Protein AF-A0A0H5P1B0-F1 (afdb_monomer_lite)

Organism: Nocardia farcinica (NCBI:txid37329)

Secondary structure (DSSP, 8-state):
---TT------SSTTSPEEEEEEEETTEEEEEEEEHHHHHHHHHH--S-EEEE---GGGSPPPTT-------

Foldseek 3Di:
DDDPPDDPLAAPCNPADWWWKFFQDPNDTDIDIHGPVVVVVCVVPDPGDMDTDPDPSVVDDRGNDPPPPPDD

Radius of gyration: 13.93 Å; chains: 1; bounding box: 32×28×43 Å

Structure (mmCIF, N/CA/C/O backbone):
data_AF-A0A0H5P1B0-F1
#
_entry.id   AF-A0A0H5P1B0-F1
#
loop_
_atom_site.group_PDB
_atom_site.id
_atom_site.type_symbol
_atom_site.label_atom_id
_atom_site.label_alt_id
_atom_site.label_comp_id
_atom_site.label_asym_id
_atom_site.label_entity_id
_atom_site.label_seq_id
_atom_site.pdbx_PDB_ins_code
_atom_site.Cartn_x
_atom_site.Cartn_y
_atom_site.Cartn_z
_atom_site.occupancy
_atom_site.B_iso_or_equiv
_atom_site.auth_seq_id
_atom_site.auth_comp_id
_atom_site.auth_asym_id
_atom_site.auth_atom_id
_atom_site.pdbx_PDB_model_num
ATOM 1 N N . MET A 1 1 ? 1.966 8.682 -30.837 1.00 36.31 1 MET A N 1
ATOM 2 C CA . MET A 1 1 ? 2.521 10.045 -30.958 1.00 36.31 1 MET A CA 1
ATOM 3 C C . MET A 1 1 ? 2.719 10.561 -29.541 1.00 36.31 1 MET A C 1
ATOM 5 O O . MET A 1 1 ? 1.731 10.825 -28.877 1.00 36.31 1 MET A O 1
ATOM 9 N N . VAL A 1 2 ? 3.954 10.540 -29.033 1.00 46.09 2 VAL A N 1
ATOM 10 C CA . VAL A 1 2 ? 4.302 10.991 -27.672 1.00 46.09 2 VAL A CA 1
ATOM 11 C C . VAL A 1 2 ? 4.839 12.415 -27.792 1.00 46.09 2 VAL A C 1
ATOM 13 O O . VAL A 1 2 ? 5.699 12.662 -28.636 1.00 46.09 2 VAL A O 1
ATOM 16 N N . MET A 1 3 ? 4.299 13.347 -27.007 1.00 42.50 3 MET A N 1
ATOM 17 C CA . MET A 1 3 ? 4.743 14.742 -26.990 1.00 42.50 3 MET A CA 1
ATOM 18 C C . MET A 1 3 ? 6.125 14.845 -26.313 1.00 42.50 3 MET A C 1
ATOM 20 O O . MET A 1 3 ? 6.340 14.212 -25.276 1.00 42.50 3 MET A O 1
ATOM 24 N N . PRO A 1 4 ? 7.080 15.619 -26.859 1.00 36.06 4 PRO A N 1
ATOM 25 C CA . PRO A 1 4 ? 8.408 15.760 -26.273 1.00 36.06 4 PRO A CA 1
ATOM 26 C C . PRO A 1 4 ? 8.317 16.621 -25.006 1.00 36.06 4 PRO A C 1
ATOM 28 O O . PRO A 1 4 ? 8.167 17.836 -25.080 1.00 36.06 4 PRO A O 1
ATOM 31 N N . GLY A 1 5 ? 8.371 15.982 -23.837 1.00 45.66 5 GLY A N 1
ATOM 32 C CA . GLY A 1 5 ? 8.354 16.661 -22.534 1.00 45.66 5 GLY A CA 1
ATOM 33 C C . GLY A 1 5 ? 7.630 15.899 -21.424 1.00 45.66 5 GLY A C 1
ATOM 34 O O . GLY A 1 5 ? 7.847 16.180 -20.247 1.00 45.66 5 GLY A O 1
ATOM 35 N N . GLU A 1 6 ? 6.824 14.898 -21.771 1.00 44.28 6 GLU A N 1
ATOM 36 C CA . GLU A 1 6 ? 6.097 14.093 -20.795 1.00 44.28 6 GLU A CA 1
ATOM 37 C C . GLU A 1 6 ? 6.939 12.867 -20.430 1.00 44.28 6 GLU A C 1
ATOM 39 O O . GLU A 1 6 ? 7.015 11.886 -21.172 1.00 44.28 6 GLU A O 1
ATOM 44 N N . ARG A 1 7 ? 7.666 12.956 -19.307 1.00 52.12 7 ARG A N 1
ATOM 45 C CA . ARG A 1 7 ? 8.350 11.787 -18.740 1.00 52.12 7 ARG A CA 1
ATOM 46 C C . ARG A 1 7 ? 7.289 10.708 -18.514 1.00 52.12 7 ARG A C 1
ATOM 48 O O . ARG A 1 7 ? 6.251 11.041 -17.938 1.00 52.12 7 ARG A O 1
ATOM 55 N N . PRO A 1 8 ? 7.517 9.454 -18.951 1.00 51.75 8 PRO A N 1
ATOM 56 C CA . PRO A 1 8 ? 6.577 8.388 -18.674 1.00 51.75 8 PRO A CA 1
ATOM 57 C C . PRO A 1 8 ? 6.317 8.384 -17.177 1.00 51.75 8 PRO A C 1
ATOM 59 O O . PRO A 1 8 ? 7.228 8.489 -16.354 1.00 51.75 8 PRO A O 1
ATOM 62 N N 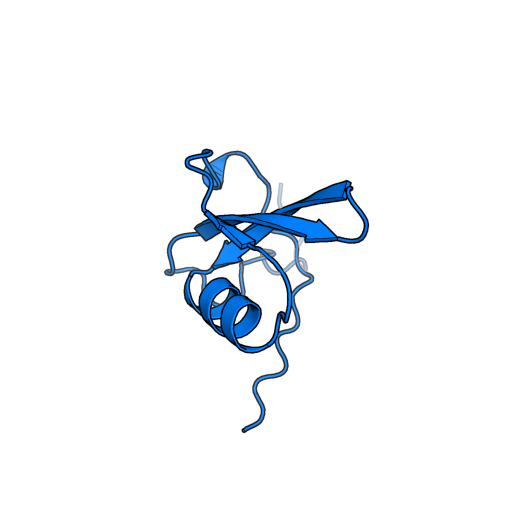. VAL A 1 9 ? 5.036 8.354 -16.860 1.00 54.91 9 VAL A N 1
ATOM 63 C CA . VAL A 1 9 ? 4.513 8.349 -15.513 1.00 54.91 9 VAL A CA 1
ATOM 64 C C . VAL A 1 9 ? 4.774 6.967 -14.919 1.00 54.91 9 VAL A C 1
ATOM 66 O O . VAL A 1 9 ? 3.910 6.097 -14.854 1.00 54.91 9 VAL A O 1
ATOM 69 N N . THR A 1 10 ? 6.034 6.696 -14.619 1.00 56.00 10 THR A N 1
ATOM 70 C CA . THR A 1 10 ? 6.471 5.416 -14.079 1.00 56.00 10 THR A CA 1
ATOM 71 C C . THR A 1 10 ? 6.363 5.448 -12.566 1.00 56.00 10 THR A C 1
ATOM 73 O O . THR A 1 10 ? 6.791 6.412 -11.933 1.00 56.00 10 THR A O 1
ATOM 76 N N . SER A 1 11 ? 5.797 4.371 -12.012 1.00 51.59 11 SER A N 1
ATOM 77 C CA . SER A 1 11 ? 5.840 4.048 -10.582 1.00 51.59 11 SER A CA 1
ATOM 78 C C . SER A 1 11 ? 7.235 4.338 -10.004 1.00 51.59 11 SER A C 1
ATOM 80 O O . SER A 1 11 ? 8.222 4.084 -10.708 1.00 51.59 11 SER A O 1
ATOM 82 N N . PRO A 1 12 ? 7.340 4.829 -8.751 1.00 59.69 12 PRO A N 1
ATOM 83 C CA . PRO A 1 12 ? 8.618 5.157 -8.113 1.00 59.69 12 PRO A CA 1
ATOM 84 C C . PRO A 1 12 ? 9.646 4.019 -8.180 1.00 59.69 12 PRO A C 1
ATOM 86 O O . PRO A 1 12 ? 10.846 4.270 -8.256 1.00 59.69 12 PRO A O 1
ATOM 89 N N . LEU A 1 13 ? 9.169 2.7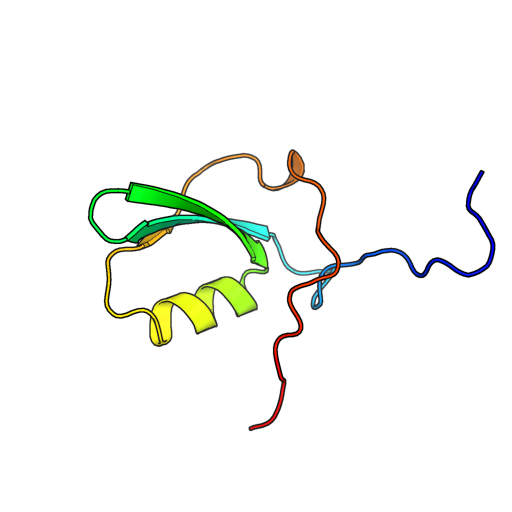69 -8.198 1.00 67.06 13 LEU A N 1
ATOM 90 C CA . LEU A 1 13 ? 9.974 1.560 -8.334 1.00 67.06 13 LEU A CA 1
ATOM 91 C C . LEU A 1 13 ? 9.426 0.727 -9.502 1.00 67.06 13 LEU A C 1
ATOM 93 O O . LEU A 1 13 ? 8.611 -0.176 -9.306 1.00 67.06 13 LEU A O 1
ATOM 97 N N . PRO A 1 14 ? 9.841 1.023 -10.747 1.00 65.06 14 PRO A N 1
ATOM 98 C CA . PRO A 1 14 ? 9.190 0.483 -11.937 1.00 65.06 14 PRO A CA 1
ATOM 99 C C . PRO A 1 14 ? 9.340 -1.036 -12.083 1.00 65.06 14 PRO A C 1
ATOM 101 O O . PRO A 1 14 ? 8.496 -1.650 -12.735 1.00 65.06 14 PRO A O 1
ATOM 104 N N . TYR A 1 15 ? 10.379 -1.617 -11.473 1.00 73.31 15 TYR A N 1
ATOM 105 C CA . TYR A 1 15 ? 10.706 -3.047 -11.512 1.00 73.31 15 TYR A CA 1
ATOM 106 C C . TYR A 1 15 ? 10.005 -3.873 -10.432 1.00 73.31 15 TYR A C 1
ATOM 108 O O . TYR A 1 15 ? 10.030 -5.102 -10.491 1.00 73.31 15 TYR A O 1
ATOM 116 N N . GLU A 1 16 ? 9.401 -3.226 -9.436 1.00 74.25 16 GLU A N 1
ATOM 117 C CA . GLU A 1 16 ? 8.636 -3.940 -8.425 1.00 74.25 16 GLU A CA 1
ATOM 118 C C . GLU A 1 16 ? 7.274 -4.360 -8.968 1.00 74.25 16 GLU A C 1
ATOM 120 O O . GLU A 1 16 ? 6.644 -3.673 -9.782 1.00 74.25 16 GLU A O 1
ATOM 125 N N . ARG A 1 17 ? 6.810 -5.513 -8.482 1.00 78.31 17 ARG A N 1
ATOM 126 C CA . ARG A 1 17 ? 5.454 -5.981 -8.736 1.00 78.31 17 ARG A CA 1
ATOM 127 C C . ARG A 1 17 ? 4.470 -5.083 -7.991 1.00 78.31 17 ARG A C 1
ATOM 129 O O . ARG A 1 17 ? 4.635 -4.847 -6.795 1.00 78.31 17 ARG A O 1
ATOM 136 N N . ASP A 1 18 ? 3.431 -4.647 -8.693 1.00 80.31 18 ASP A N 1
ATOM 137 C CA . ASP A 1 18 ? 2.313 -3.952 -8.066 1.00 80.31 18 ASP A CA 1
ATOM 138 C C . ASP A 1 18 ? 1.391 -4.941 -7.351 1.00 80.31 18 ASP A C 1
ATOM 140 O O . ASP A 1 18 ? 1.160 -6.063 -7.821 1.00 80.31 18 ASP A O 1
ATOM 144 N N . VAL A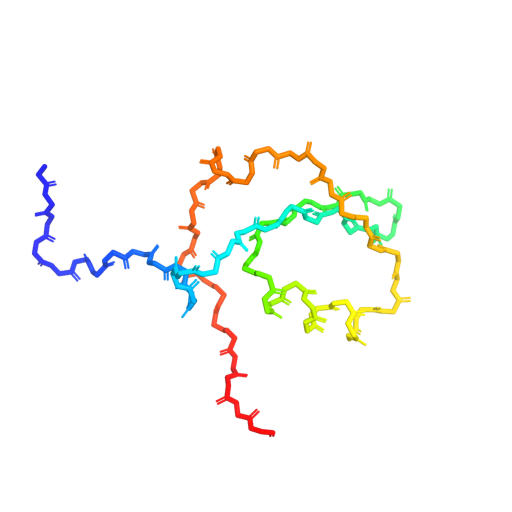 1 19 ? 0.843 -4.500 -6.225 1.00 82.56 19 VAL A N 1
ATOM 145 C CA . VAL A 1 19 ? -0.143 -5.228 -5.432 1.00 82.56 19 VAL A CA 1
ATOM 146 C C . VAL A 1 19 ? -1.402 -4.385 -5.264 1.00 82.56 19 VAL A C 1
ATOM 148 O O . VAL A 1 19 ? -1.338 -3.163 -5.116 1.00 82.56 19 VAL A O 1
ATOM 151 N N . CYS A 1 20 ? -2.552 -5.053 -5.275 1.00 87.00 20 CYS A N 1
ATOM 152 C CA . CYS A 1 20 ? -3.842 -4.435 -5.001 1.00 87.00 20 CYS A CA 1
ATOM 153 C C . CYS A 1 20 ? -4.160 -4.548 -3.507 1.00 87.00 20 CYS A C 1
ATOM 155 O O . CYS A 1 20 ? -4.221 -5.649 -2.952 1.00 87.00 20 CYS A O 1
ATOM 157 N N . LEU A 1 21 ? -4.401 -3.412 -2.863 1.00 86.38 21 LEU A N 1
ATOM 158 C CA . LEU A 1 21 ? -4.825 -3.322 -1.472 1.00 86.38 21 LEU A CA 1
ATOM 159 C C . LEU A 1 21 ? -6.287 -2.891 -1.404 1.00 86.38 21 LEU A C 1
ATOM 161 O O . LEU A 1 21 ? -6.694 -1.946 -2.078 1.00 86.38 21 LEU A O 1
ATOM 165 N N . ALA A 1 22 ? -7.061 -3.540 -0.541 1.00 89.50 22 ALA A N 1
ATOM 166 C CA . ALA A 1 22 ? -8.344 -3.039 -0.076 1.00 89.50 22 ALA A CA 1
ATOM 167 C C . ALA A 1 22 ? -8.205 -2.571 1.379 1.00 89.50 22 ALA A C 1
ATOM 169 O O . ALA A 1 22 ? -7.945 -3.366 2.286 1.00 89.50 22 ALA A O 1
ATOM 170 N N . VAL A 1 23 ? -8.381 -1.272 1.599 1.00 87.94 23 VAL A N 1
ATOM 171 C CA . VAL A 1 23 ? -8.279 -0.608 2.902 1.00 87.94 23 VAL A CA 1
ATOM 172 C C . VAL A 1 23 ? -9.681 -0.327 3.419 1.00 87.94 23 VAL A C 1
ATOM 174 O O . VAL A 1 23 ? -10.503 0.240 2.700 1.00 87.94 23 VAL A O 1
ATOM 177 N N . ILE A 1 24 ? -9.964 -0.721 4.663 1.00 89.69 24 ILE A N 1
ATOM 178 C CA . ILE A 1 24 ? -11.246 -0.413 5.302 1.00 89.69 24 ILE A CA 1
ATOM 179 C C . ILE A 1 24 ? -11.106 0.854 6.143 1.00 89.69 24 ILE A C 1
ATOM 181 O O . ILE A 1 24 ? -10.375 0.866 7.135 1.00 89.69 24 ILE A O 1
ATOM 185 N N . LEU A 1 25 ? -11.838 1.901 5.770 1.00 86.25 25 LEU A N 1
ATOM 186 C CA . LEU A 1 25 ? -11.883 3.180 6.474 1.00 86.25 25 LEU A CA 1
ATOM 187 C C . LEU A 1 25 ? -13.340 3.566 6.720 1.00 86.25 25 LEU A C 1
ATOM 189 O O . LEU A 1 25 ? -14.105 3.711 5.775 1.00 86.25 25 LEU A O 1
ATOM 193 N N . ALA A 1 26 ? -13.729 3.710 7.990 1.00 89.00 26 ALA A N 1
ATOM 194 C CA . ALA A 1 26 ? -15.090 4.097 8.382 1.00 89.00 26 ALA A CA 1
ATOM 195 C C . ALA A 1 26 ? -16.203 3.236 7.733 1.00 89.00 26 ALA A C 1
ATOM 197 O O . ALA A 1 26 ? -17.260 3.736 7.362 1.00 89.00 26 ALA A O 1
ATOM 198 N N . GLY A 1 27 ? -15.955 1.931 7.563 1.00 87.06 27 GLY A N 1
ATOM 199 C CA . GLY A 1 27 ? -16.890 1.001 6.914 1.00 87.06 27 GLY A CA 1
ATOM 200 C C . GLY A 1 27 ? -16.873 1.030 5.380 1.00 87.06 27 GLY A C 1
ATOM 201 O O . GLY A 1 27 ? -17.530 0.203 4.754 1.00 87.06 27 GLY A O 1
ATOM 202 N N . MET A 1 28 ? -16.095 1.922 4.767 1.00 86.25 28 MET A N 1
ATOM 203 C CA . MET A 1 28 ? -15.880 1.980 3.321 1.00 86.25 28 MET A CA 1
ATOM 204 C C . MET A 1 28 ? -14.663 1.144 2.922 1.00 86.25 28 MET A C 1
ATOM 206 O O . MET A 1 28 ? -13.654 1.142 3.625 1.00 86.25 28 MET A O 1
ATOM 210 N N . SER A 1 29 ? -14.744 0.460 1.778 1.00 86.19 29 SER A N 1
ATOM 211 C CA . SER A 1 29 ? -13.606 -0.243 1.177 1.00 86.19 29 SER A CA 1
ATOM 212 C C . SER A 1 29 ? -13.003 0.603 0.060 1.00 86.19 29 SER A C 1
ATOM 214 O O . SER A 1 29 ? -13.660 0.881 -0.942 1.00 86.19 29 SER A O 1
ATOM 216 N N . LEU A 1 30 ? -11.754 1.018 0.250 1.00 84.44 30 LEU A N 1
ATOM 217 C CA . LEU A 1 30 ? -10.973 1.804 -0.698 1.00 84.44 30 LEU A CA 1
ATOM 218 C C . LEU A 1 30 ? -9.938 0.894 -1.361 1.00 84.44 30 LEU A C 1
ATOM 220 O O . LEU A 1 30 ? -9.254 0.140 -0.669 1.00 84.44 30 LEU A O 1
ATOM 224 N N . ARG A 1 31 ? -9.824 0.951 -2.690 1.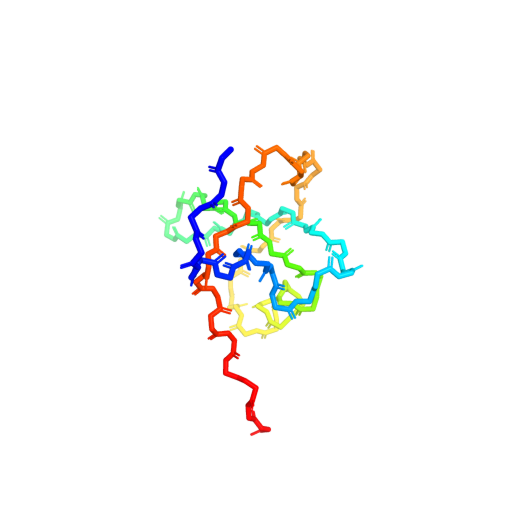00 85.19 31 ARG A N 1
ATOM 225 C CA . ARG A 1 31 ? -8.872 0.138 -3.458 1.00 85.19 31 ARG A CA 1
ATOM 226 C C . ARG A 1 31 ? -7.677 0.970 -3.897 1.00 85.19 31 ARG A C 1
ATOM 228 O O . ARG A 1 31 ? -7.856 2.049 -4.455 1.00 85.19 31 ARG A O 1
ATOM 235 N N . TYR A 1 32 ? -6.487 0.426 -3.686 1.00 81.69 32 TYR A N 1
ATOM 236 C CA . TYR A 1 32 ? -5.217 1.037 -4.058 1.00 81.69 32 TYR A CA 1
ATOM 237 C C . TYR A 1 32 ? -4.362 0.034 -4.820 1.00 81.69 32 TYR A C 1
ATOM 239 O O . TYR A 1 32 ? -4.383 -1.157 -4.514 1.00 81.69 32 TYR A O 1
ATOM 247 N N . VAL A 1 33 ? -3.601 0.525 -5.792 1.00 83.00 33 VAL A N 1
ATOM 248 C CA . VAL A 1 33 ? -2.570 -0.244 -6.488 1.00 83.00 33 VAL A CA 1
ATOM 249 C C . VAL A 1 33 ? -1.251 0.458 -6.233 1.00 83.00 33 VAL A C 1
ATOM 251 O O . VAL A 1 33 ? -1.109 1.626 -6.583 1.00 83.00 33 VAL A O 1
ATOM 254 N N . ALA A 1 34 ? -0.313 -0.247 -5.612 1.00 80.94 34 ALA A N 1
ATOM 255 C CA . ALA A 1 34 ? 0.980 0.305 -5.230 1.00 80.94 34 ALA A CA 1
ATOM 256 C C . ALA A 1 34 ? 2.083 -0.729 -5.465 1.00 80.94 34 ALA A C 1
ATOM 258 O O . ALA A 1 34 ? 1.812 -1.933 -5.493 1.00 80.94 34 ALA A O 1
ATOM 259 N N . CYS A 1 35 ? 3.332 -0.279 -5.605 1.00 82.31 35 CYS A N 1
ATOM 260 C CA . CYS A 1 35 ? 4.460 -1.206 -5.623 1.00 82.31 35 CYS A CA 1
ATOM 261 C C . CYS A 1 35 ? 4.590 -1.917 -4.267 1.00 82.31 35 CYS A C 1
ATOM 263 O O . CYS A 1 35 ? 4.140 -1.409 -3.234 1.00 82.31 35 CYS A O 1
ATOM 265 N N . LEU A 1 36 ? 5.210 -3.099 -4.263 1.00 84.06 36 LEU A N 1
ATOM 266 C CA . LEU A 1 36 ? 5.356 -3.912 -3.056 1.00 84.06 36 LEU A CA 1
ATOM 267 C C . LEU A 1 36 ? 5.960 -3.124 -1.882 1.00 84.06 36 LEU A C 1
ATOM 269 O O . LEU A 1 36 ? 5.433 -3.199 -0.773 1.00 84.06 36 LEU A O 1
ATOM 273 N N . THR A 1 37 ? 7.015 -2.339 -2.112 1.00 85.19 37 THR A N 1
ATOM 274 C CA . THR A 1 37 ? 7.652 -1.550 -1.046 1.00 85.19 37 THR A CA 1
ATOM 275 C C . THR A 1 37 ? 6.705 -0.498 -0.464 1.00 85.19 37 THR A C 1
ATOM 277 O O . THR A 1 37 ? 6.577 -0.397 0.757 1.00 85.19 37 THR A O 1
ATOM 280 N N . ALA A 1 38 ? 5.977 0.237 -1.308 1.00 83.81 38 ALA A N 1
ATOM 281 C CA . ALA A 1 38 ? 4.995 1.224 -0.862 1.00 83.81 38 ALA A CA 1
ATOM 282 C C . ALA A 1 38 ? 3.866 0.575 -0.046 1.00 83.81 38 ALA A C 1
ATOM 284 O O . ALA A 1 38 ? 3.500 1.070 1.021 1.00 83.81 38 ALA A O 1
ATOM 285 N N . ALA A 1 39 ? 3.364 -0.574 -0.507 1.00 86.81 39 ALA A N 1
ATOM 286 C CA . ALA A 1 39 ? 2.350 -1.343 0.201 1.00 86.81 39 ALA A CA 1
ATOM 287 C C . ALA A 1 39 ? 2.833 -1.816 1.583 1.00 86.81 39 ALA A C 1
ATOM 289 O O . ALA A 1 39 ? 2.091 -1.723 2.561 1.00 86.81 39 ALA A O 1
ATOM 290 N N . LEU A 1 40 ? 4.082 -2.284 1.685 1.00 87.94 40 LEU A N 1
ATOM 291 C CA . LEU A 1 40 ? 4.673 -2.714 2.955 1.00 87.94 40 LEU A CA 1
ATOM 292 C C . LEU A 1 40 ? 4.840 -1.554 3.941 1.00 87.94 40 LEU A C 1
ATOM 294 O O . LEU A 1 40 ? 4.532 -1.721 5.120 1.00 87.94 40 LEU A O 1
ATOM 298 N N . ILE A 1 41 ? 5.285 -0.385 3.471 1.00 88.81 41 ILE A N 1
ATOM 299 C CA . ILE A 1 41 ? 5.377 0.827 4.300 1.00 88.81 41 ILE A CA 1
ATOM 300 C C . ILE A 1 41 ? 3.981 1.236 4.782 1.00 88.81 41 ILE A C 1
ATOM 302 O O . ILE A 1 41 ? 3.783 1.466 5.974 1.00 88.81 41 ILE A O 1
ATOM 306 N N . PHE A 1 42 ? 2.996 1.259 3.879 1.00 8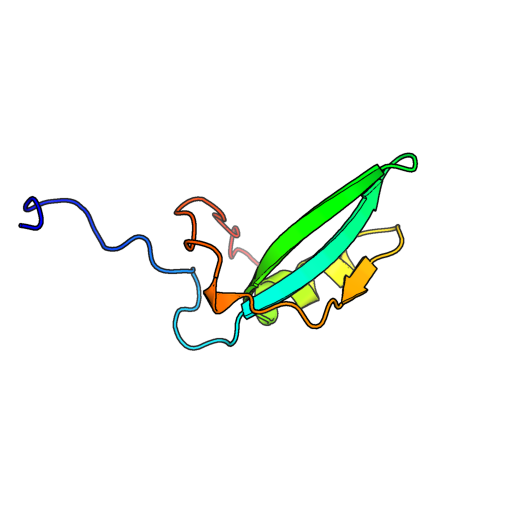8.06 42 PHE A N 1
ATOM 307 C CA . PHE A 1 42 ? 1.616 1.611 4.206 1.00 88.06 42 PHE A CA 1
ATOM 308 C C . PHE A 1 42 ? 1.031 0.715 5.310 1.00 88.06 42 PHE A C 1
ATOM 310 O O . PHE A 1 42 ? 0.437 1.218 6.261 1.00 88.06 42 PHE A O 1
ATOM 317 N N . VAL A 1 43 ? 1.231 -0.605 5.228 1.00 90.12 43 VAL A N 1
ATOM 318 C CA . VAL A 1 43 ? 0.720 -1.559 6.231 1.00 90.12 43 VAL A CA 1
ATOM 319 C C . VAL A 1 43 ? 1.354 -1.355 7.612 1.00 90.12 43 VAL A C 1
ATOM 321 O O . VAL A 1 43 ? 0.700 -1.631 8.613 1.00 90.12 43 VAL A O 1
ATOM 324 N N . GLN A 1 44 ? 2.589 -0.850 7.695 1.00 90.69 44 GLN A N 1
ATOM 325 C CA . GLN A 1 44 ? 3.237 -0.568 8.983 1.00 90.69 44 GLN A CA 1
ATOM 326 C C . GLN A 1 44 ? 2.671 0.676 9.678 1.00 90.69 44 GLN A C 1
ATOM 328 O O . GLN A 1 44 ? 2.622 0.719 10.905 1.00 90.69 44 GLN A O 1
ATOM 333 N N . ILE A 1 45 ? 2.248 1.683 8.908 1.00 90.81 45 ILE A N 1
ATOM 334 C CA . ILE A 1 45 ? 1.736 2.953 9.448 1.00 90.81 45 ILE A CA 1
ATOM 335 C C . ILE A 1 45 ? 0.212 2.965 9.605 1.00 90.81 45 ILE A C 1
ATOM 337 O O . ILE A 1 45 ? -0.321 3.758 10.381 1.00 90.81 45 ILE A O 1
ATOM 341 N N . TRP A 1 46 ? -0.505 2.119 8.862 1.00 90.19 46 TRP A N 1
ATOM 342 C CA . TRP A 1 46 ? -1.960 2.087 8.884 1.00 90.19 46 TRP A CA 1
ATOM 343 C C . TRP A 1 46 ? -2.480 1.329 10.116 1.00 90.19 46 TRP A C 1
ATOM 345 O O . TRP A 1 46 ? -2.240 0.130 10.246 1.00 90.19 46 TRP A O 1
ATOM 355 N N . PRO A 1 47 ? -3.265 1.971 11.001 1.00 90.62 47 PRO A N 1
ATOM 356 C CA . PRO A 1 47 ? -3.745 1.334 12.229 1.00 90.62 47 PRO A CA 1
ATOM 357 C C . PRO A 1 47 ? -4.952 0.405 12.010 1.00 90.62 47 PRO A C 1
ATOM 359 O O . PRO A 1 47 ? -5.432 -0.223 12.953 1.00 90.62 47 PRO A O 1
ATOM 362 N N . GLY A 1 48 ? -5.505 0.364 10.795 1.00 89.56 48 GLY A N 1
ATOM 363 C CA . GLY A 1 48 ? -6.723 -0.374 10.469 1.00 89.56 48 GLY A CA 1
ATOM 364 C C . GLY A 1 48 ? -6.478 -1.673 9.703 1.00 89.56 48 GLY A C 1
ATOM 365 O O . GLY A 1 48 ? -5.356 -2.134 9.510 1.00 89.56 48 GLY A O 1
ATOM 366 N N . ARG A 1 49 ? -7.567 -2.272 9.212 1.00 88.56 49 ARG A N 1
ATOM 367 C CA . ARG A 1 49 ? -7.498 -3.511 8.431 1.00 88.56 49 ARG A CA 1
ATOM 368 C C . ARG A 1 49 ? -7.142 -3.221 6.973 1.00 88.56 49 ARG A C 1
ATOM 370 O O . ARG A 1 49 ? -7.797 -2.403 6.323 1.00 88.56 49 ARG A O 1
ATOM 377 N N . VAL A 1 50 ? -6.163 -3.964 6.465 1.00 90.06 50 VAL A N 1
ATOM 378 C CA . VAL A 1 50 ? -5.782 -4.013 5.049 1.00 90.06 50 VAL A CA 1
ATOM 379 C C . VAL A 1 50 ? -5.955 -5.444 4.554 1.00 90.06 50 VAL A C 1
ATOM 381 O O . VAL A 1 50 ? -5.615 -6.395 5.259 1.00 90.06 50 VAL A O 1
ATOM 384 N N . LEU A 1 51 ? -6.507 -5.603 3.356 1.00 89.62 51 LEU A N 1
ATOM 385 C CA . LEU A 1 51 ? -6.607 -6.881 2.661 1.00 89.62 51 LEU A CA 1
ATOM 386 C C . LEU A 1 51 ? -5.786 -6.810 1.378 1.00 89.62 51 LEU A C 1
ATOM 388 O O . LEU A 1 51 ? -5.916 -5.856 0.613 1.00 89.62 51 LEU A O 1
ATOM 392 N N . VAL A 1 52 ? -4.976 -7.834 1.131 1.00 85.50 52 VAL A N 1
ATOM 393 C CA . VAL A 1 52 ? -4.348 -8.032 -0.178 1.00 85.50 52 VAL A CA 1
ATOM 394 C C . VAL A 1 52 ? -5.375 -8.712 -1.071 1.00 85.50 52 VAL A C 1
ATOM 396 O O . VAL A 1 52 ? -5.935 -9.744 -0.695 1.00 85.50 52 VAL A O 1
ATOM 399 N N . VAL A 1 53 ? -5.655 -8.113 -2.224 1.00 83.44 53 VAL A N 1
ATOM 400 C CA . VAL A 1 53 ? -6.641 -8.627 -3.176 1.00 83.44 53 VAL A CA 1
ATOM 401 C C . VAL A 1 53 ? -5.906 -9.235 -4.359 1.00 83.44 53 VAL A C 1
ATOM 403 O O . VAL A 1 53 ? -5.011 -8.608 -4.924 1.00 83.44 53 VAL A O 1
ATOM 406 N N . ASP A 1 54 ? -6.307 -10.444 -4.745 1.00 71.50 54 ASP A N 1
ATOM 407 C CA . ASP A 1 54 ? -5.854 -11.070 -5.985 1.00 71.50 54 ASP A CA 1
ATOM 408 C C . ASP A 1 54 ? -6.655 -10.481 -7.155 1.00 71.50 54 ASP A C 1
ATOM 410 O O . ASP A 1 54 ? -7.655 -11.027 -7.616 1.00 71.50 54 ASP A O 1
ATOM 414 N N . ASP A 1 55 ? -6.282 -9.264 -7.537 1.00 67.69 55 ASP A N 1
ATOM 415 C CA . ASP A 1 55 ? -6.861 -8.507 -8.643 1.00 67.69 55 ASP A CA 1
ATOM 416 C C . ASP A 1 55 ? -5.715 -8.118 -9.584 1.00 67.69 55 ASP A C 1
ATOM 418 O O . ASP A 1 55 ? -4.652 -7.720 -9.083 1.00 67.69 55 ASP A O 1
ATOM 422 N N . PRO A 1 56 ? -5.858 -8.243 -10.918 1.00 63.59 56 PRO A N 1
ATOM 423 C CA . PRO A 1 56 ? -4.828 -7.825 -11.859 1.00 63.59 56 PRO A CA 1
ATOM 424 C C . PRO A 1 56 ? -4.524 -6.325 -11.731 1.00 63.59 56 PRO A C 1
ATOM 426 O O . PRO A 1 56 ? -5.068 -5.493 -12.450 1.00 63.59 56 PRO A O 1
ATOM 429 N N . ALA A 1 57 ? -3.548 -5.991 -10.884 1.00 59.69 57 ALA A N 1
ATOM 430 C CA . ALA A 1 57 ? -2.973 -4.653 -10.740 1.00 59.69 57 ALA A CA 1
ATOM 431 C C . ALA A 1 57 ? -2.568 -4.041 -12.096 1.00 59.69 57 ALA A C 1
ATOM 433 O O . ALA A 1 57 ? -2.681 -2.837 -12.298 1.00 59.69 57 ALA A O 1
ATOM 434 N N . ALA A 1 58 ? -2.180 -4.893 -13.054 1.00 60.28 58 ALA A N 1
ATOM 435 C CA . ALA A 1 58 ? -1.838 -4.528 -14.428 1.00 60.28 58 ALA A CA 1
ATOM 436 C C . ALA A 1 58 ? -2.997 -3.913 -15.240 1.00 60.28 58 ALA A C 1
ATOM 438 O O . ALA A 1 58 ? -2.745 -3.317 -16.285 1.00 60.28 58 ALA A O 1
ATOM 439 N N . ALA A 1 59 ? -4.251 -4.058 -14.794 1.00 63.66 59 ALA A N 1
ATOM 440 C CA . ALA A 1 59 ? -5.417 -3.455 -15.437 1.00 63.66 59 ALA A CA 1
ATOM 441 C C . ALA A 1 59 ? -5.596 -1.966 -15.086 1.00 63.66 59 ALA A C 1
ATOM 443 O O . ALA A 1 59 ? -6.377 -1.276 -15.744 1.00 63.66 59 ALA A O 1
ATOM 444 N N . TYR A 1 60 ? -4.878 -1.458 -14.077 1.00 63.53 60 TYR A N 1
ATOM 445 C CA . TYR A 1 60 ? -4.982 -0.073 -13.627 1.00 63.53 60 TYR A CA 1
ATOM 446 C C . TYR A 1 60 ? -3.784 0.759 -14.116 1.00 63.53 60 TYR A C 1
ATOM 448 O O . TYR A 1 60 ? -2.635 0.346 -13.947 1.00 63.53 60 TYR A O 1
ATOM 456 N N . PRO A 1 61 ? -4.010 1.943 -14.719 1.00 60.31 61 PRO A N 1
ATOM 457 C CA . PRO A 1 61 ? -2.914 2.812 -15.128 1.00 60.31 61 PRO A CA 1
ATOM 458 C C . PRO A 1 61 ? -2.153 3.324 -13.897 1.00 60.31 61 PRO A C 1
ATOM 460 O O . PRO A 1 61 ? -2.752 3.871 -12.971 1.00 60.31 61 PRO A O 1
ATOM 463 N N . ARG A 1 62 ? -0.821 3.175 -13.902 1.00 61.59 62 ARG A N 1
ATOM 464 C CA . ARG A 1 62 ? 0.070 3.738 -12.874 1.00 61.59 62 ARG A CA 1
ATOM 465 C C . ARG A 1 62 ? -0.048 5.268 -12.894 1.00 61.59 62 ARG A C 1
ATOM 467 O O . ARG A 1 62 ? 0.252 5.895 -13.909 1.00 61.59 62 ARG A O 1
ATOM 474 N N . LEU A 1 63 ? -0.513 5.867 -11.796 1.00 57.94 63 LEU A N 1
ATOM 475 C CA . LEU A 1 63 ? -0.670 7.321 -11.685 1.00 57.94 63 LEU A CA 1
ATOM 476 C C . LEU A 1 63 ? 0.646 8.007 -11.249 1.00 57.94 63 LEU A C 1
ATOM 478 O O . LEU A 1 63 ? 1.427 7.400 -10.518 1.00 57.94 63 LEU A O 1
ATOM 482 N N . PRO A 1 64 ? 0.896 9.281 -11.632 1.00 53.41 64 PRO A N 1
ATOM 483 C CA . PRO A 1 64 ? 2.172 9.984 -11.390 1.00 53.41 64 PRO A CA 1
ATOM 484 C C . PRO A 1 64 ? 2.492 10.349 -9.949 1.00 53.41 64 PRO A C 1
ATOM 486 O O . PRO A 1 64 ? 3.466 11.058 -9.697 1.00 53.41 64 PRO A O 1
ATOM 489 N N . THR A 1 65 ? 1.621 9.998 -9.015 1.00 47.53 65 THR A N 1
ATOM 490 C CA . THR A 1 65 ? 1.347 10.892 -7.891 1.00 47.53 65 THR A CA 1
ATOM 491 C C . THR A 1 65 ? 1.619 10.316 -6.516 1.00 47.53 65 THR A C 1
ATOM 493 O O . THR A 1 65 ? 1.365 11.009 -5.537 1.00 4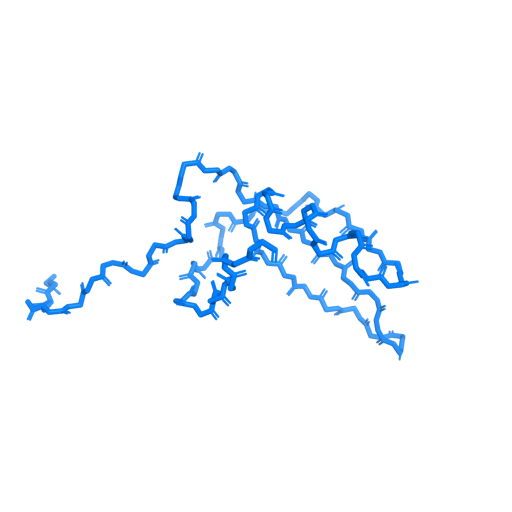7.53 65 THR A O 1
ATOM 496 N N . GLU A 1 66 ? 2.227 9.142 -6.390 1.00 47.94 66 GLU A N 1
ATOM 497 C CA . GLU A 1 66 ? 2.789 8.736 -5.099 1.00 47.94 66 GLU A CA 1
ATOM 498 C C . GLU A 1 66 ? 4.212 9.289 -4.973 1.00 47.94 66 GLU A C 1
ATOM 500 O O . GLU A 1 66 ? 5.208 8.594 -5.164 1.00 47.94 66 GLU A O 1
ATOM 505 N N . ARG A 1 67 ? 4.313 10.591 -4.664 1.00 43.31 67 ARG A N 1
ATOM 506 C CA . ARG A 1 67 ? 5.531 11.164 -4.071 1.00 43.31 67 ARG A CA 1
ATOM 507 C C . ARG A 1 67 ? 5.706 10.543 -2.681 1.00 43.31 67 ARG A C 1
ATOM 509 O O . ARG A 1 67 ? 5.350 11.152 -1.677 1.00 43.31 67 ARG A O 1
ATOM 516 N N . LEU A 1 68 ? 6.219 9.316 -2.630 1.00 43.59 68 LEU A N 1
ATOM 517 C CA . LEU A 1 68 ? 6.828 8.771 -1.425 1.00 43.59 68 LEU A CA 1
ATOM 518 C C . LEU A 1 68 ? 8.025 9.666 -1.106 1.00 43.59 68 LEU A C 1
ATOM 520 O O . LEU A 1 68 ? 9.016 9.678 -1.836 1.00 43.59 68 LEU A O 1
ATOM 524 N N . TYR A 1 69 ? 7.888 10.480 -0.063 1.00 37.06 69 TYR A N 1
ATOM 525 C CA . TYR A 1 69 ? 9.013 11.179 0.536 1.00 37.06 69 TYR A CA 1
ATOM 526 C C . TYR A 1 69 ? 9.987 10.112 1.042 1.00 37.06 69 TYR A C 1
ATOM 528 O O . TYR A 1 69 ? 9.731 9.452 2.042 1.00 37.06 69 TYR A O 1
ATOM 536 N N . VAL A 1 70 ? 11.071 9.900 0.298 1.00 36.94 70 VAL A N 1
ATOM 537 C CA . VAL A 1 70 ? 12.254 9.173 0.761 1.00 36.94 70 VAL A CA 1
ATOM 538 C C . VAL A 1 70 ? 13.146 10.188 1.457 1.00 36.94 70 VAL A C 1
ATOM 540 O O . VAL A 1 70 ? 14.041 10.761 0.846 1.00 36.94 70 VAL A O 1
ATOM 543 N N . GLU A 1 71 ? 12.874 10.430 2.730 1.00 29.75 71 GLU A N 1
ATOM 544 C CA . GLU A 1 71 ? 13.891 10.889 3.673 1.00 29.75 71 GLU A CA 1
ATOM 545 C C . GLU A 1 71 ? 13.823 9.976 4.913 1.00 29.75 71 GLU A C 1
ATOM 547 O O . GLU A 1 71 ? 12.742 9.450 5.194 1.00 29.75 71 GLU A O 1
ATOM 552 N N . PRO A 1 72 ? 14.972 9.685 5.555 1.00 44.28 72 PRO A N 1
ATOM 553 C CA . PRO A 1 72 ? 15.090 8.696 6.631 1.00 44.28 72 PRO A CA 1
ATOM 554 C C . PRO A 1 72 ? 14.261 9.009 7.880 1.00 44.28 72 PRO A C 1
ATOM 556 O O . PRO A 1 72 ? 14.044 10.204 8.180 1.00 44.28 72 PRO A O 1
#

pLDDT: mean 70.39, std 18.48, range [29.75, 90.81]

Sequence (72 aa):
MVMPGERPVTSPLPYERDVCLAVILAGMSLRYVACLTAALIFVQIWPGRVLVVDDPAAAYPRLPTERLYVEP